Protein AF-H3NWB9-F1 (afdb_monomer)

Foldseek 3Di:
DCVVVVVVVVVVVVVVVCVVVCPDPPPPPVVVVVVVVVVVVVVLVVLVVVLVVLVVVLVVLVVCVVVVPPVHDPVNNVVSVVVSVVSVVVNVVVVVVVVVVVVVVVPDDD

Nearest PDB structures (foldseek):
  5mto-assembly1_A  TM=4.123E-01  e=6.316E+00  Homo sapiens

Sequence (110 aa):
MSDVAINQVLSQMRSMQALAQGQSVGSGVGATEAASSSQFSNLMTQSIADVNASMQESKAVTAAFESGDPSVSLAEVMITAQKASLQFTGMTEVRNKLLNAYQEVMNMPV

Radius of gyration: 29.23 Å; Cα contacts (8 Å, |Δi|>4): 31; chains: 1; bounding box: 84×36×58 Å

Solvent-accessible surface area (backbone atoms only — not comparable to full-atom values): 6184 Å² total; per-residue (Å²): 141,63,71,67,58,54,54,51,52,55,51,51,51,52,54,52,50,42,67,70,66,74,64,74,90,72,70,68,65,63,59,53,52,57,54,50,53,51,52,50,52,51,52,50,53,50,50,53,51,51,42,52,50,37,47,51,48,28,51,50,48,42,51,40,39,75,71,62,41,88,89,50,50,72,67,54,37,52,50,38,43,50,51,28,51,53,47,47,50,53,51,51,51,52,52,51,53,52,55,47,54,52,52,51,64,71,66,52,83,129

Structure (mmCIF, N/CA/C/O backbone):
data_AF-H3NWB9-F1
#
_entry.id   AF-H3NWB9-F1
#
loop_
_atom_site.group_PDB
_atom_site.id
_atom_site.type_symbol
_atom_site.label_atom_id
_atom_site.label_alt_id
_atom_site.label_comp_id
_atom_site.label_asym_id
_atom_site.label_entity_id
_atom_site.label_seq_id
_atom_site.pdbx_PDB_ins_code
_atom_site.Cartn_x
_atom_site.Cartn_y
_atom_site.Cartn_z
_atom_site.occupancy
_atom_site.B_iso_or_equiv
_atom_site.auth_seq_id
_atom_site.auth_comp_id
_atom_site.auth_asym_id
_atom_site.auth_atom_id
_atom_site.pdbx_PDB_model_num
ATOM 1 N N . MET A 1 1 ? -71.974 24.344 14.584 1.00 55.53 1 MET A N 1
ATOM 2 C CA . MET A 1 1 ? -70.557 24.719 14.352 1.00 55.53 1 MET A CA 1
ATOM 3 C C . MET A 1 1 ? -69.674 24.329 15.550 1.00 55.53 1 MET A C 1
ATOM 5 O O . MET A 1 1 ? -68.696 25.010 15.822 1.00 55.53 1 MET A O 1
ATOM 9 N N . SER A 1 2 ? -69.979 23.216 16.236 1.00 58.97 2 SER A N 1
ATOM 10 C CA . SER A 1 2 ? -69.299 22.801 17.480 1.00 58.97 2 SER A CA 1
ATOM 11 C C . SER A 1 2 ? -68.642 21.412 17.368 1.00 58.97 2 SER A C 1
ATOM 13 O O . SER A 1 2 ? -67.740 21.099 18.137 1.00 58.97 2 SER A O 1
ATOM 15 N N . ASP A 1 3 ? -69.007 20.613 16.357 1.00 57.94 3 ASP A N 1
ATOM 16 C CA . ASP A 1 3 ? -68.456 19.269 16.102 1.00 57.94 3 ASP A CA 1
ATOM 17 C C . ASP A 1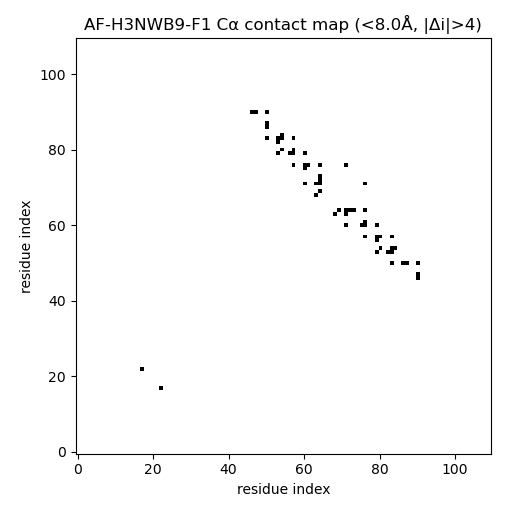 3 ? -67.034 19.278 15.512 1.00 57.94 3 ASP A C 1
ATOM 19 O O . ASP A 1 3 ? -66.254 18.341 15.696 1.00 57.94 3 ASP A O 1
ATOM 23 N N . VAL A 1 4 ? -66.660 20.363 14.827 1.00 62.16 4 VAL A N 1
ATOM 24 C CA . VAL A 1 4 ? -65.321 20.542 14.232 1.00 62.16 4 VAL A CA 1
ATOM 25 C C . VAL A 1 4 ? -64.268 20.796 15.317 1.00 62.16 4 VAL A C 1
ATOM 27 O O . VAL A 1 4 ? -63.167 20.250 15.252 1.00 62.16 4 VAL A O 1
ATOM 30 N N . ALA A 1 5 ? -64.632 21.544 16.363 1.00 64.69 5 ALA A N 1
ATOM 31 C CA . ALA A 1 5 ? -63.746 21.842 17.486 1.00 64.69 5 ALA A CA 1
ATOM 32 C C . ALA A 1 5 ? -63.435 20.589 18.326 1.00 64.69 5 ALA A C 1
ATOM 34 O O . ALA A 1 5 ? -62.301 20.396 18.757 1.00 64.69 5 ALA A O 1
ATOM 35 N N . ILE A 1 6 ? -64.412 19.691 18.498 1.00 66.56 6 ILE A N 1
ATOM 36 C CA . ILE A 1 6 ? -64.245 18.437 19.253 1.00 66.56 6 ILE A CA 1
ATOM 37 C C . ILE A 1 6 ? -63.250 17.499 18.553 1.00 66.56 6 ILE A C 1
ATOM 39 O O . ILE A 1 6 ? -62.383 16.912 19.202 1.00 66.56 6 ILE A O 1
ATOM 43 N N . ASN A 1 7 ? -63.307 17.410 17.221 1.00 72.06 7 ASN A N 1
ATOM 44 C CA . ASN A 1 7 ? -62.364 16.602 16.444 1.00 72.06 7 ASN A CA 1
ATOM 45 C C . ASN A 1 7 ? -60.930 17.163 16.476 1.00 72.06 7 ASN A C 1
ATOM 47 O O . ASN A 1 7 ? -59.969 16.393 16.545 1.00 72.06 7 ASN A O 1
ATOM 51 N N . GLN A 1 8 ? -60.769 18.490 16.489 1.00 74.62 8 GLN A N 1
ATOM 52 C CA . GLN A 1 8 ? -59.460 19.138 16.640 1.00 74.62 8 GLN A CA 1
ATOM 53 C C . GLN A 1 8 ? -58.853 18.912 18.026 1.00 74.62 8 GLN A C 1
ATOM 55 O O . GLN A 1 8 ? -57.678 18.559 18.128 1.00 74.62 8 GLN A O 1
ATOM 60 N N . VAL A 1 9 ? -59.657 19.020 19.084 1.00 76.75 9 VAL A N 1
ATOM 61 C CA . VAL A 1 9 ? -59.195 18.778 20.458 1.00 76.75 9 VAL A CA 1
ATOM 62 C C . VAL A 1 9 ? -58.807 17.307 20.661 1.00 76.75 9 VAL A C 1
ATOM 64 O O . VAL A 1 9 ? -57.766 17.025 21.252 1.00 76.75 9 VAL A O 1
ATOM 67 N N . LEU A 1 10 ? -59.552 16.358 20.084 1.00 78.31 10 LEU A N 1
ATOM 68 C CA . LEU A 1 10 ? -59.191 14.931 20.105 1.00 78.31 10 LEU A CA 1
ATOM 69 C C . LEU A 1 10 ? -57.935 14.614 19.275 1.00 78.31 10 LEU A C 1
ATOM 71 O O . LEU A 1 10 ? -57.165 13.714 19.616 1.00 78.31 10 LEU A O 1
ATOM 75 N N . SER A 1 11 ? -57.690 15.344 18.185 1.00 78.75 11 SER A N 1
ATOM 76 C CA . SER A 1 11 ? -56.425 15.257 17.442 1.00 78.75 11 SER A CA 1
ATOM 77 C C . SER A 1 11 ? -55.249 15.780 18.268 1.00 78.75 11 SER A C 1
ATOM 79 O O . SER A 1 11 ? -54.171 15.187 18.251 1.00 78.75 11 SER A O 1
ATOM 81 N N . GLN A 1 12 ? -55.466 16.857 19.022 1.00 72.81 12 GLN A N 1
ATOM 82 C CA . GLN A 1 12 ? -54.439 17.473 19.854 1.00 72.81 12 GLN A CA 1
ATOM 83 C C . GLN A 1 12 ? -54.142 16.671 21.127 1.00 72.81 12 GLN A C 1
ATOM 85 O O . GLN A 1 12 ? -52.993 16.603 21.554 1.00 72.81 12 GLN A O 1
ATOM 90 N N . MET A 1 13 ? -55.133 15.985 21.700 1.00 72.12 13 MET A N 1
ATOM 91 C CA . MET A 1 13 ? -54.890 15.037 22.792 1.00 72.12 13 MET A CA 1
ATOM 92 C C . MET A 1 13 ? -54.084 13.821 22.328 1.00 72.12 13 MET A C 1
ATOM 94 O O . MET A 1 13 ? -53.185 13.388 23.044 1.00 72.12 13 MET A O 1
ATOM 98 N N . ARG A 1 14 ? -54.331 13.306 21.114 1.00 77.00 14 ARG A N 1
ATOM 99 C CA . ARG A 1 14 ? -53.555 12.182 20.557 1.00 77.00 14 ARG A CA 1
ATOM 100 C C . ARG A 1 14 ? -52.095 12.547 20.289 1.00 77.00 14 ARG A C 1
ATOM 102 O O . ARG A 1 14 ? -51.217 11.741 20.584 1.00 77.00 14 ARG A O 1
ATOM 109 N N . SER A 1 15 ? -51.818 13.753 19.789 1.00 73.88 15 SER A N 1
ATOM 110 C CA . SER A 1 15 ? -50.432 14.209 19.612 1.00 73.88 15 SER A CA 1
ATOM 111 C C . SER A 1 15 ? -49.729 14.403 20.957 1.00 73.88 15 SER A C 1
ATOM 113 O O . SER A 1 15 ? -48.594 13.963 21.122 1.00 73.88 15 SER A O 1
ATOM 115 N N . MET A 1 16 ? -50.417 14.957 21.955 1.00 73.00 16 MET A N 1
ATOM 116 C CA . MET A 1 16 ? -49.867 15.135 23.303 1.00 73.00 16 MET A CA 1
ATOM 117 C C . MET A 1 16 ? -49.601 13.798 24.013 1.00 73.00 16 MET A C 1
ATOM 119 O O . MET A 1 16 ? -48.613 13.663 24.730 1.00 73.00 16 MET A O 1
ATOM 123 N N . GLN A 1 17 ? -50.427 12.782 23.756 1.00 68.44 17 GLN A N 1
ATOM 124 C CA . GLN A 1 17 ? -50.237 11.428 24.277 1.00 68.44 17 GLN A CA 1
ATOM 125 C C . GLN A 1 17 ? -49.069 10.689 23.597 1.00 68.44 17 GLN A C 1
ATOM 127 O O . GLN A 1 17 ? -48.412 9.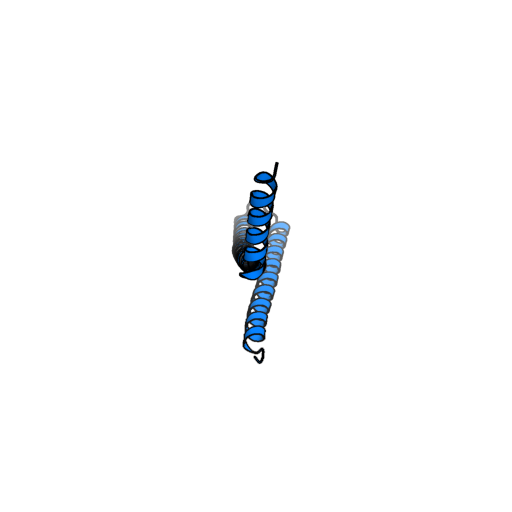880 24.247 1.00 68.44 17 GLN A O 1
ATOM 132 N N . ALA A 1 18 ? -48.767 10.995 22.329 1.00 64.88 18 ALA A N 1
ATOM 133 C CA . ALA A 1 18 ? -47.571 10.499 21.639 1.00 64.88 18 ALA A CA 1
ATOM 134 C C . ALA A 1 18 ? -46.280 11.135 22.192 1.00 64.88 18 ALA A C 1
ATOM 136 O O . ALA A 1 18 ? -45.283 10.444 22.381 1.00 64.88 18 ALA A O 1
ATOM 137 N N . LEU A 1 19 ? -46.323 12.426 22.543 1.00 64.25 19 LEU A N 1
ATOM 138 C CA . LEU A 1 19 ? -45.232 13.107 23.253 1.00 64.25 19 LEU A CA 1
ATOM 139 C C . LEU A 1 19 ? -45.025 12.551 24.677 1.00 64.25 19 LEU A C 1
ATOM 141 O O . LEU A 1 19 ? -43.888 12.445 25.130 1.00 64.25 19 LEU A O 1
ATOM 145 N N . ALA A 1 20 ? -46.101 12.156 25.366 1.00 61.16 20 ALA A N 1
ATOM 146 C CA . ALA A 1 20 ? -46.043 11.606 26.724 1.00 61.16 20 ALA A CA 1
ATOM 147 C C . ALA A 1 20 ? -45.646 10.115 26.795 1.00 61.16 20 ALA A C 1
ATOM 149 O O . ALA A 1 20 ? -45.134 9.680 27.822 1.00 61.16 20 ALA A O 1
ATOM 150 N N . GLN A 1 21 ? -45.845 9.331 25.725 1.00 61.00 21 GLN A N 1
ATOM 151 C CA . GLN A 1 21 ? -45.458 7.909 25.661 1.00 61.00 21 GLN A CA 1
ATOM 152 C C . GLN A 1 21 ? -43.981 7.667 25.299 1.00 61.00 21 GLN A C 1
ATOM 154 O O . GLN A 1 21 ? -43.569 6.519 25.164 1.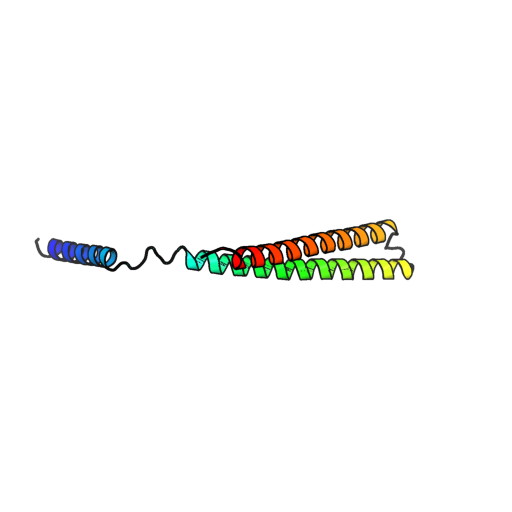00 61.00 21 GLN A O 1
ATOM 159 N N . GLY A 1 22 ? -43.155 8.713 25.169 1.00 55.06 22 GLY A N 1
ATOM 160 C CA . GLY A 1 22 ? -41.698 8.550 25.057 1.00 55.06 22 GLY A CA 1
ATOM 161 C C . GLY A 1 22 ? -41.221 7.821 23.793 1.00 5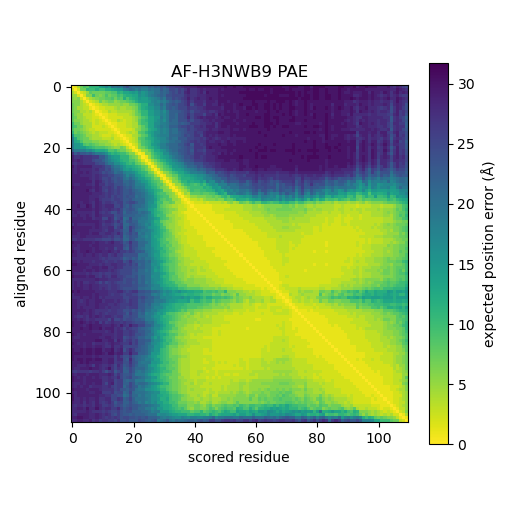5.06 22 GLY A C 1
ATOM 162 O O . GLY A 1 22 ? -40.098 7.323 23.753 1.00 55.06 22 GLY A O 1
ATOM 163 N N . GLN A 1 23 ? -42.045 7.774 22.747 1.00 53.62 23 GLN A N 1
ATOM 164 C CA . GLN A 1 23 ? -41.731 7.160 21.459 1.00 53.62 23 GLN A CA 1
ATOM 165 C C . GLN A 1 23 ? -41.830 8.265 20.397 1.00 53.62 23 GLN A C 1
ATOM 167 O O . GLN A 1 23 ? -42.910 8.766 20.128 1.00 53.62 23 GLN A O 1
ATOM 172 N N . SER A 1 24 ? -40.773 8.777 19.776 1.00 49.28 24 SER A N 1
ATOM 173 C CA . SER A 1 24 ? -39.396 8.315 19.653 1.00 49.28 24 SER A CA 1
ATOM 174 C C . SER A 1 24 ? -38.532 9.512 19.231 1.00 49.28 24 SER A C 1
ATOM 176 O O . SER A 1 24 ? -38.498 9.872 18.057 1.00 49.28 24 SER A O 1
ATOM 178 N N . VAL A 1 25 ? -37.804 10.118 20.169 1.00 46.03 25 VAL A N 1
ATOM 179 C CA . VAL A 1 25 ? -36.614 10.941 19.846 1.00 46.03 25 VAL A CA 1
ATOM 180 C C . VAL A 1 25 ? -35.329 10.121 20.082 1.00 46.03 25 VAL A C 1
ATOM 182 O O . VAL A 1 25 ? -34.218 10.622 20.001 1.00 46.03 25 VAL A O 1
ATOM 185 N N . GLY A 1 26 ? -35.470 8.811 20.326 1.00 49.94 26 GLY A N 1
ATOM 186 C CA . GLY A 1 26 ? -34.367 7.874 20.569 1.00 49.94 26 GLY A CA 1
ATOM 187 C C . GLY A 1 26 ? -33.909 7.055 19.356 1.00 49.94 26 GLY A C 1
ATOM 188 O O . GLY A 1 26 ? -32.983 6.265 19.488 1.00 49.94 26 GLY A O 1
ATOM 189 N N . SER A 1 27 ? -34.514 7.211 18.174 1.00 47.56 27 SER A N 1
ATOM 190 C CA . SER A 1 27 ? -34.170 6.383 16.999 1.00 47.56 27 SER A CA 1
ATOM 191 C C . SER A 1 27 ? -33.123 7.000 16.061 1.00 47.56 27 SER A C 1
ATOM 193 O O . SER A 1 27 ? -32.779 6.385 15.058 1.00 47.56 27 SER A O 1
ATOM 195 N N . GLY A 1 28 ? -32.585 8.183 16.372 1.00 47.41 28 GLY A N 1
ATOM 196 C CA . GLY A 1 28 ? -31.576 8.847 15.532 1.00 47.41 28 GLY A CA 1
ATOM 197 C C . GLY A 1 28 ? -30.117 8.557 15.901 1.00 47.41 28 GLY A C 1
ATOM 198 O O . GLY A 1 28 ? -29.229 8.806 15.090 1.00 47.41 28 GLY A O 1
ATOM 199 N N . VAL A 1 29 ? -29.847 8.038 17.103 1.00 49.47 29 VAL A N 1
ATOM 200 C CA . VAL A 1 29 ? -28.466 7.945 17.616 1.00 49.47 29 VAL A CA 1
ATOM 201 C C . VAL A 1 29 ? -27.844 6.571 17.331 1.00 49.47 29 VAL A C 1
ATOM 203 O O . VAL A 1 29 ? -26.738 6.507 16.814 1.00 49.47 29 VAL A O 1
ATOM 206 N N . GLY A 1 30 ? -28.586 5.470 17.512 1.00 50.25 30 GLY A N 1
ATOM 207 C CA . GLY A 1 30 ? -28.057 4.115 17.270 1.00 50.25 30 GLY A CA 1
ATOM 208 C C . GLY A 1 30 ? -28.067 3.647 15.805 1.00 50.25 30 GLY A C 1
ATOM 209 O O . GLY A 1 30 ? -27.216 2.858 15.398 1.00 50.25 30 GLY A O 1
ATOM 210 N N . ALA A 1 31 ? -28.999 4.136 14.977 1.00 52.47 31 ALA A N 1
ATOM 211 C CA . ALA A 1 31 ? -29.076 3.748 13.562 1.00 52.47 31 ALA A CA 1
ATOM 212 C C . ALA A 1 31 ? -27.955 4.380 12.713 1.00 52.47 31 ALA A C 1
ATOM 214 O O . ALA A 1 31 ? -27.479 3.774 11.753 1.00 52.47 31 ALA A O 1
ATOM 215 N N . THR A 1 32 ? -27.501 5.576 13.094 1.00 53.81 32 THR A N 1
ATOM 216 C CA . THR A 1 32 ? -26.442 6.310 12.389 1.00 53.81 32 THR A CA 1
ATOM 217 C C . THR A 1 32 ? -25.054 5.735 12.706 1.00 53.81 32 THR A C 1
ATOM 219 O O . THR A 1 32 ? -24.224 5.600 11.807 1.00 53.81 32 THR A O 1
ATOM 222 N N . GLU A 1 33 ? -24.809 5.300 13.948 1.00 55.59 33 GLU A N 1
ATOM 223 C CA . GLU A 1 33 ? -23.554 4.638 14.351 1.00 55.59 33 GLU A CA 1
ATOM 224 C C . GLU A 1 33 ? -23.371 3.257 13.703 1.00 55.59 33 GLU A C 1
ATOM 226 O O . GLU A 1 33 ? -22.285 2.949 13.210 1.00 55.59 33 GLU A O 1
ATOM 231 N N . ALA A 1 34 ? -24.431 2.443 13.628 1.00 57.72 34 ALA A N 1
ATOM 232 C CA . ALA A 1 34 ? -24.372 1.127 12.986 1.00 57.72 34 ALA A CA 1
ATOM 233 C C . ALA A 1 34 ? -24.138 1.213 11.462 1.00 57.72 34 ALA A C 1
ATOM 235 O O . ALA A 1 34 ? -23.430 0.385 10.887 1.00 57.72 34 ALA A O 1
ATOM 236 N N . ALA A 1 35 ? -24.686 2.237 10.799 1.00 60.34 35 ALA A N 1
ATOM 237 C CA . ALA A 1 35 ? -24.395 2.501 9.390 1.00 60.34 35 ALA A CA 1
ATOM 238 C C . ALA A 1 35 ? -22.937 2.958 9.182 1.00 60.34 35 ALA A C 1
ATOM 240 O O . ALA A 1 35 ? -22.277 2.522 8.238 1.00 60.34 35 ALA A O 1
ATOM 241 N N . SER A 1 36 ? -22.413 3.781 10.094 1.00 63.75 36 SER A N 1
ATOM 242 C CA . SER A 1 36 ? -21.045 4.317 10.029 1.00 63.75 36 SER A CA 1
ATOM 243 C C . SER A 1 36 ? -19.976 3.240 10.262 1.00 63.75 36 SER A C 1
ATOM 245 O O . SER A 1 36 ? -18.946 3.224 9.585 1.00 63.75 36 SER A O 1
ATOM 247 N N . SER A 1 37 ? -20.222 2.293 11.173 1.00 69.38 37 SER A N 1
ATOM 248 C CA . SER A 1 37 ? -19.296 1.182 11.435 1.00 69.38 37 SER A CA 1
ATOM 249 C C . SER A 1 37 ? -19.205 0.207 10.254 1.00 69.38 37 SER A C 1
ATOM 251 O O . SER A 1 37 ? -18.108 -0.234 9.899 1.00 69.38 37 SER A O 1
ATOM 253 N N . SER A 1 38 ? -20.328 -0.063 9.576 1.00 76.38 38 SER A N 1
ATOM 254 C CA . SER A 1 38 ? -20.343 -0.850 8.336 1.00 76.38 38 SER A CA 1
ATOM 255 C C . SER A 1 38 ? -19.565 -0.159 7.212 1.00 76.38 38 SER A C 1
ATOM 257 O O . SER A 1 38 ? -18.780 -0.807 6.519 1.00 76.38 38 SER A O 1
ATOM 259 N N . GLN A 1 39 ? -19.705 1.163 7.068 1.00 86.00 39 GLN A N 1
ATOM 260 C CA . GLN A 1 39 ? -18.950 1.939 6.080 1.00 86.00 39 GLN A CA 1
ATOM 261 C C . GLN A 1 39 ? -17.440 1.870 6.323 1.00 86.00 39 GLN A C 1
ATOM 263 O O . GLN A 1 39 ? -16.688 1.638 5.377 1.00 86.00 39 GLN A O 1
ATOM 268 N N . PHE A 1 40 ? -16.992 1.995 7.575 1.00 85.50 40 PHE A N 1
ATOM 269 C CA . PHE A 1 40 ? -15.574 1.847 7.903 1.00 85.50 40 PHE A CA 1
ATOM 270 C C . PHE A 1 40 ? -15.053 0.437 7.598 1.00 85.50 40 PHE A C 1
ATOM 272 O O . PHE A 1 40 ? -14.006 0.301 6.967 1.00 85.50 40 PHE A O 1
ATOM 279 N N . SER A 1 41 ? -15.790 -0.612 7.987 1.00 87.81 41 SER A N 1
ATOM 280 C CA . SER A 1 41 ? -15.409 -1.997 7.679 1.00 87.81 41 SER A CA 1
ATOM 281 C C . SER A 1 41 ? -15.268 -2.217 6.173 1.00 87.81 41 SER A C 1
ATOM 283 O O . SER A 1 41 ? -14.290 -2.815 5.732 1.00 87.81 41 SER A O 1
ATOM 285 N N . ASN A 1 42 ? -16.207 -1.699 5.377 1.00 91.44 42 ASN A N 1
ATOM 286 C CA . ASN A 1 42 ? -16.160 -1.812 3.920 1.00 91.44 42 ASN A CA 1
ATOM 287 C C . ASN A 1 42 ? -14.946 -1.076 3.335 1.00 91.44 42 ASN A C 1
ATOM 289 O O . ASN A 1 42 ? -14.238 -1.636 2.499 1.00 91.44 42 ASN A O 1
ATOM 293 N N . LEU A 1 43 ? -14.662 0.147 3.802 1.00 90.19 43 LEU A N 1
ATOM 294 C CA . LEU A 1 43 ? -13.477 0.905 3.382 1.00 90.19 43 LEU A CA 1
ATOM 295 C C . LEU A 1 43 ? -12.174 0.200 3.766 1.00 90.19 43 LEU A C 1
ATOM 297 O O . LEU A 1 43 ? -11.237 0.172 2.971 1.00 90.19 43 LEU A O 1
ATOM 301 N N . MET A 1 44 ? -12.108 -0.397 4.957 1.00 90.19 44 MET A N 1
ATOM 302 C CA . MET A 1 44 ? -10.957 -1.177 5.411 1.00 90.19 44 MET A CA 1
ATOM 303 C C . MET A 1 44 ? -10.746 -2.416 4.530 1.00 90.19 44 MET A C 1
ATOM 305 O O . MET A 1 44 ? -9.626 -2.668 4.089 1.00 90.19 44 MET A O 1
ATOM 309 N N . THR A 1 45 ? -11.809 -3.167 4.221 1.00 93.00 45 THR A N 1
ATOM 310 C CA . THR A 1 45 ? -11.742 -4.321 3.309 1.00 93.00 45 THR A CA 1
ATOM 311 C C . THR A 1 45 ? -11.284 -3.905 1.914 1.00 93.00 45 THR A C 1
ATOM 313 O O . THR A 1 45 ? -10.398 -4.551 1.355 1.00 93.00 45 THR A O 1
ATOM 316 N N . GLN A 1 46 ? -11.831 -2.809 1.381 1.00 94.25 46 GLN A N 1
ATOM 317 C CA . GLN A 1 46 ? -11.407 -2.265 0.092 1.00 94.25 46 GLN A CA 1
ATOM 318 C C . GLN A 1 46 ? -9.932 -1.856 0.125 1.00 94.25 46 GLN A C 1
ATOM 320 O O . GLN A 1 46 ? -9.173 -2.237 -0.756 1.00 94.25 46 GLN A O 1
ATOM 325 N N . SER A 1 47 ? -9.495 -1.177 1.186 1.00 92.31 47 SER A N 1
ATOM 326 C CA . SER A 1 47 ? -8.103 -0.741 1.330 1.00 92.31 47 SER A CA 1
ATOM 327 C C . SER A 1 47 ? -7.139 -1.930 1.364 1.00 92.31 47 SER A C 1
ATOM 329 O O . SER A 1 47 ? -6.094 -1.896 0.721 1.00 92.31 47 SER A O 1
ATOM 331 N N . ILE A 1 48 ? -7.492 -3.019 2.061 1.00 95.19 48 ILE A N 1
ATOM 332 C CA . ILE A 1 48 ? -6.704 -4.265 2.065 1.00 95.19 48 ILE A CA 1
ATOM 333 C C . ILE A 1 48 ? -6.615 -4.858 0.656 1.00 95.19 48 ILE A C 1
ATOM 335 O O . ILE A 1 48 ? -5.536 -5.293 0.244 1.00 95.19 48 ILE A O 1
ATOM 339 N N . ALA A 1 49 ? -7.733 -4.881 -0.074 1.00 96.31 49 ALA A N 1
ATOM 340 C CA . ALA A 1 49 ? -7.764 -5.358 -1.452 1.00 96.31 49 ALA A CA 1
ATOM 341 C C . ALA A 1 49 ? -6.878 -4.492 -2.363 1.00 96.31 49 ALA A C 1
ATOM 343 O O . ALA A 1 49 ? -6.110 -5.040 -3.151 1.00 96.31 49 ALA A O 1
ATOM 344 N N . ASP A 1 50 ? -6.901 -3.171 -2.191 1.00 95.25 50 ASP A N 1
ATOM 345 C CA . ASP A 1 50 ? -6.092 -2.230 -2.969 1.00 95.25 50 ASP A CA 1
ATOM 346 C C . ASP A 1 50 ? -4.592 -2.406 -2.696 1.00 95.25 50 ASP A C 1
ATOM 348 O O . ASP A 1 50 ? -3.795 -2.473 -3.634 1.00 95.25 50 ASP A O 1
ATOM 352 N N . VAL A 1 51 ? -4.186 -2.560 -1.426 1.00 95.62 51 VAL A N 1
ATOM 353 C CA . VAL A 1 51 ? -2.786 -2.871 -1.081 1.00 95.62 51 VAL A CA 1
ATOM 354 C C . VAL A 1 51 ? -2.369 -4.208 -1.692 1.00 95.62 51 VAL A C 1
ATOM 356 O O . VAL A 1 51 ? -1.269 -4.327 -2.235 1.00 95.62 51 VAL A O 1
ATOM 359 N N . ASN A 1 52 ? -3.240 -5.218 -1.644 1.00 96.19 52 ASN A N 1
ATOM 360 C CA . ASN A 1 52 ? -2.964 -6.510 -2.262 1.00 96.19 52 ASN A CA 1
ATOM 361 C C . ASN A 1 52 ? -2.791 -6.394 -3.784 1.00 96.19 52 ASN A C 1
ATOM 363 O O . ASN A 1 52 ? -1.834 -6.949 -4.326 1.00 96.19 52 ASN A O 1
ATOM 367 N N . ALA A 1 53 ? -3.657 -5.629 -4.448 1.00 97.06 53 ALA A N 1
ATOM 368 C CA . ALA A 1 53 ? -3.564 -5.356 -5.875 1.00 97.06 53 ALA A CA 1
ATOM 369 C C . ALA A 1 53 ? -2.253 -4.639 -6.226 1.00 97.06 53 ALA A C 1
ATOM 371 O O . ALA A 1 53 ? -1.543 -5.090 -7.119 1.00 97.06 53 ALA A O 1
ATOM 372 N N . SER A 1 54 ? -1.864 -3.602 -5.475 1.00 96.25 54 SER A N 1
ATOM 373 C CA . SER A 1 54 ? -0.592 -2.899 -5.699 1.00 96.25 54 SER A CA 1
ATOM 374 C C . SER A 1 54 ? 0.636 -3.794 -5.465 1.00 96.25 54 SER A C 1
ATOM 376 O O . SER A 1 54 ? 1.618 -3.703 -6.201 1.00 96.25 54 SER A O 1
ATOM 378 N N . MET A 1 55 ? 0.588 -4.718 -4.497 1.00 96.00 55 MET A N 1
ATOM 379 C CA . MET A 1 55 ? 1.647 -5.725 -4.326 1.00 96.00 55 MET A CA 1
ATOM 380 C C . MET A 1 55 ? 1.718 -6.711 -5.500 1.00 96.00 55 MET A C 1
ATOM 382 O O . MET A 1 55 ? 2.814 -7.107 -5.896 1.00 96.00 55 MET A O 1
ATOM 386 N N . GLN A 1 56 ? 0.575 -7.144 -6.038 1.00 97.44 56 GLN A N 1
ATOM 387 C CA . GLN A 1 56 ? 0.539 -8.023 -7.212 1.00 97.44 56 GLN A CA 1
ATOM 388 C C . GLN A 1 56 ? 1.038 -7.306 -8.469 1.00 97.44 56 GLN A C 1
ATOM 390 O O . GLN A 1 56 ? 1.838 -7.872 -9.210 1.00 97.44 56 GLN A O 1
ATOM 395 N N . GLU A 1 57 ? 0.628 -6.056 -8.671 1.00 96.19 57 GLU A N 1
ATOM 396 C CA . GLU A 1 57 ? 1.086 -5.201 -9.766 1.00 96.19 57 GLU A CA 1
ATOM 397 C C . GLU A 1 57 ? 2.606 -5.024 -9.726 1.00 96.19 57 GLU A C 1
ATOM 399 O O . GLU A 1 57 ? 3.278 -5.292 -10.718 1.00 96.19 57 GLU A O 1
ATOM 404 N N . SER A 1 58 ? 3.173 -4.686 -8.563 1.00 96.00 58 SER A N 1
ATOM 405 C CA . SER A 1 58 ? 4.628 -4.566 -8.409 1.00 96.00 58 SER A CA 1
ATOM 406 C C . SER A 1 58 ? 5.361 -5.859 -8.794 1.00 96.00 58 SER A C 1
ATOM 408 O O . SER A 1 58 ? 6.377 -5.803 -9.491 1.00 96.00 58 SER A O 1
ATOM 410 N N . LYS A 1 59 ? 4.832 -7.032 -8.417 1.00 96.25 59 LYS A N 1
ATOM 411 C CA . LYS A 1 59 ? 5.401 -8.330 -8.823 1.00 96.25 59 LYS A CA 1
ATOM 412 C C . LYS A 1 59 ? 5.302 -8.559 -10.329 1.00 96.25 59 LYS A C 1
ATOM 414 O O . LYS A 1 59 ? 6.263 -9.033 -10.924 1.00 96.25 59 LYS A O 1
ATOM 419 N N . ALA A 1 60 ? 4.166 -8.224 -10.936 1.00 96.50 60 ALA A N 1
ATOM 420 C CA . ALA A 1 60 ? 3.951 -8.381 -12.370 1.00 96.50 60 ALA A CA 1
ATOM 421 C C . ALA A 1 60 ? 4.893 -7.484 -13.186 1.00 96.50 60 ALA A C 1
ATOM 423 O O . ALA A 1 60 ? 5.538 -7.962 -14.114 1.00 96.50 60 ALA A O 1
ATOM 424 N N . VAL A 1 61 ? 5.032 -6.215 -12.794 1.00 95.94 61 VAL A N 1
ATOM 4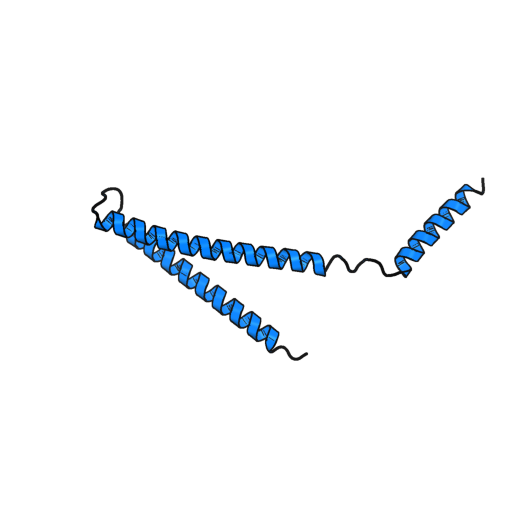25 C CA . VAL A 1 61 ? 5.938 -5.249 -13.435 1.00 95.94 61 VAL A CA 1
ATOM 426 C C . VAL A 1 61 ? 7.398 -5.682 -13.273 1.00 95.94 61 VAL A C 1
ATOM 428 O O . VAL A 1 61 ? 8.164 -5.634 -14.233 1.00 95.94 61 VAL A O 1
ATOM 431 N N . THR A 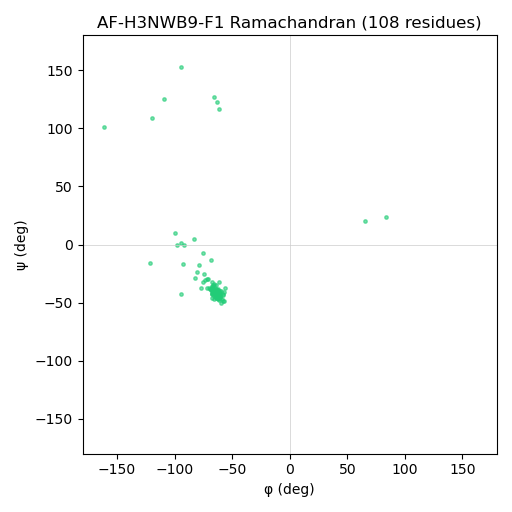1 62 ? 7.776 -6.185 -12.094 1.00 95.19 62 THR A N 1
ATOM 432 C CA . THR A 1 62 ? 9.120 -6.745 -11.864 1.00 95.19 62 THR A CA 1
ATOM 433 C C . THR A 1 62 ? 9.386 -7.941 -12.779 1.00 95.19 62 THR A C 1
ATOM 435 O O . THR A 1 62 ? 10.406 -7.971 -13.459 1.00 95.19 62 THR A O 1
ATOM 438 N N . ALA A 1 63 ? 8.449 -8.889 -12.865 1.00 96.12 63 ALA A N 1
ATOM 439 C CA . ALA A 1 63 ? 8.587 -10.060 -13.728 1.00 96.12 63 ALA A CA 1
ATOM 440 C C . ALA A 1 63 ? 8.652 -9.688 -15.221 1.00 96.12 63 ALA A C 1
ATOM 442 O O . ALA A 1 63 ? 9.442 -10.264 -15.966 1.00 96.12 63 ALA A O 1
ATOM 443 N N . ALA A 1 64 ? 7.858 -8.706 -15.662 1.00 95.06 64 ALA A N 1
ATOM 444 C CA . ALA A 1 64 ? 7.896 -8.202 -17.034 1.00 95.06 64 ALA A CA 1
ATOM 445 C C . ALA A 1 64 ? 9.270 -7.601 -17.369 1.00 95.06 64 ALA A C 1
ATOM 447 O O . ALA A 1 64 ? 9.861 -7.939 -18.398 1.00 95.06 64 ALA A O 1
ATOM 448 N N . PHE A 1 65 ? 9.831 -6.803 -16.459 1.00 95.19 65 PHE A N 1
ATOM 449 C CA . PHE A 1 65 ? 11.180 -6.265 -16.608 1.00 95.19 65 PHE A CA 1
ATOM 450 C C . PHE A 1 65 ? 12.252 -7.365 -16.645 1.00 95.19 65 PHE A C 1
ATOM 452 O O . PHE A 1 65 ? 13.106 -7.361 -17.529 1.00 95.19 65 PHE A O 1
ATOM 459 N N . GLU A 1 66 ? 12.188 -8.343 -15.736 1.00 93.31 66 GLU A N 1
ATOM 460 C CA . GLU A 1 66 ? 13.108 -9.491 -15.710 1.00 93.31 66 GLU A CA 1
ATOM 461 C C . GLU A 1 66 ? 13.026 -10.340 -16.988 1.00 93.31 66 GLU A C 1
ATOM 463 O O . GLU A 1 66 ? 14.034 -10.888 -17.434 1.00 93.31 66 GLU A O 1
ATOM 468 N N . SER A 1 67 ? 11.844 -10.418 -17.608 1.00 95.75 67 SER A N 1
ATOM 469 C CA . SER A 1 67 ? 11.639 -11.103 -18.889 1.00 95.75 67 SER A CA 1
ATOM 470 C C . SER A 1 67 ? 12.162 -10.327 -20.106 1.00 95.75 67 SER A C 1
ATOM 472 O O . SER A 1 67 ? 12.200 -10.876 -21.208 1.00 95.75 67 SER A O 1
ATOM 474 N N . GLY A 1 68 ? 12.598 -9.077 -19.915 1.00 92.00 68 GLY A N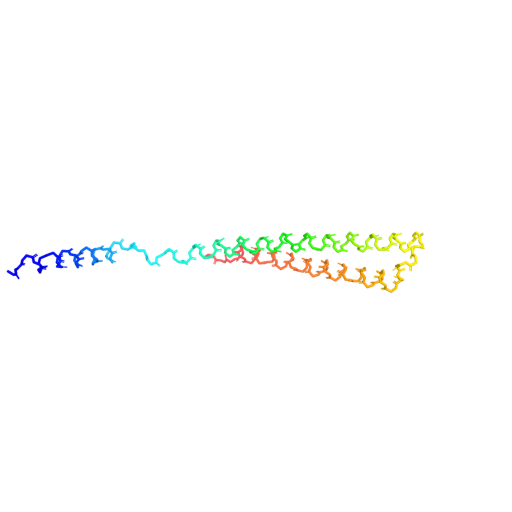 1
ATOM 475 C CA . GLY A 1 68 ? 13.130 -8.217 -20.969 1.00 92.00 68 GLY A CA 1
ATOM 476 C C . GLY A 1 68 ? 12.067 -7.467 -21.773 1.00 92.00 68 GLY A C 1
ATOM 477 O O . GLY A 1 68 ? 12.344 -7.094 -22.913 1.00 92.00 68 GLY A O 1
ATOM 478 N N . ASP A 1 69 ? 10.868 -7.253 -21.216 1.00 93.50 69 ASP A N 1
ATOM 479 C CA . ASP A 1 69 ? 9.822 -6.459 -21.868 1.00 93.50 69 ASP A CA 1
ATOM 480 C C . ASP A 1 69 ? 10.309 -5.010 -22.087 1.00 93.50 69 ASP A C 1
ATOM 482 O O . ASP A 1 69 ? 10.566 -4.295 -21.113 1.00 93.50 69 ASP A O 1
ATOM 486 N N . PRO A 1 70 ? 10.429 -4.536 -23.343 1.00 89.56 70 PRO A N 1
ATOM 487 C CA . PRO A 1 70 ? 10.894 -3.181 -23.642 1.00 89.56 70 PRO A CA 1
ATOM 488 C C . PRO A 1 70 ? 9.907 -2.089 -23.205 1.00 89.56 70 PRO A C 1
ATOM 490 O O . PRO A 1 70 ? 10.265 -0.910 -23.197 1.00 89.56 70 PRO A O 1
ATOM 493 N N . SER A 1 71 ? 8.671 -2.461 -22.869 1.00 90.31 71 SER A N 1
ATOM 494 C CA . SER A 1 71 ? 7.614 -1.549 -22.427 1.00 90.31 71 SER A CA 1
ATOM 495 C C . SER A 1 71 ? 7.766 -1.146 -20.960 1.00 90.31 71 SER A C 1
ATOM 497 O O . SER A 1 71 ? 7.173 -0.153 -20.549 1.00 90.31 71 SER A O 1
ATOM 499 N N . VAL A 1 72 ? 8.548 -1.897 -20.175 1.00 92.81 72 VAL A N 1
ATOM 500 C CA . VAL A 1 72 ? 8.723 -1.674 -18.737 1.00 92.81 72 VAL A CA 1
ATOM 501 C C . VAL A 1 72 ? 10.121 -1.140 -18.464 1.00 92.81 72 VAL A C 1
ATOM 503 O O . VAL A 1 72 ? 11.131 -1.747 -18.818 1.00 92.81 72 VAL A O 1
ATOM 506 N N . SER A 1 73 ? 10.196 0.003 -17.786 1.00 94.75 73 SER A N 1
ATOM 507 C CA . SER A 1 73 ? 11.477 0.589 -17.387 1.00 94.75 73 SER A CA 1
ATOM 508 C C . SER A 1 73 ? 11.876 0.188 -15.966 1.00 94.75 73 SER A C 1
ATOM 510 O O . SER A 1 73 ? 11.033 -0.004 -15.092 1.00 94.75 73 SER A O 1
ATOM 512 N N . LEU A 1 74 ? 13.184 0.160 -15.687 1.00 92.44 74 LEU A N 1
ATOM 513 C CA . LEU A 1 74 ? 13.688 -0.041 -14.324 1.00 92.44 74 LEU A CA 1
ATOM 514 C C . LEU A 1 74 ? 13.129 1.009 -13.345 1.00 92.44 74 LEU A C 1
ATOM 516 O O . LEU A 1 74 ? 12.828 0.693 -12.197 1.00 92.44 74 LEU A O 1
ATOM 520 N N . ALA A 1 75 ? 12.972 2.258 -13.797 1.00 95.19 75 ALA A N 1
ATOM 521 C CA . ALA A 1 75 ? 12.395 3.324 -12.984 1.00 95.19 75 ALA A CA 1
ATOM 522 C C . ALA A 1 75 ? 10.951 2.999 -12.569 1.00 95.19 75 ALA A C 1
ATOM 524 O O . ALA A 1 75 ? 10.579 3.196 -11.416 1.00 95.19 75 ALA A O 1
ATOM 525 N N . GLU A 1 76 ? 10.159 2.445 -13.483 1.00 93.50 76 GLU A N 1
ATOM 526 C CA . GLU A 1 76 ? 8.778 2.044 -13.227 1.00 93.50 76 GLU A CA 1
ATOM 527 C C . GLU A 1 76 ? 8.682 0.871 -12.246 1.00 93.50 76 GLU A C 1
ATOM 529 O O . GLU A 1 76 ? 7.871 0.912 -11.318 1.00 93.50 76 GLU A O 1
ATOM 534 N N . VAL A 1 77 ? 9.576 -0.116 -12.354 1.00 95.00 77 VAL A N 1
ATOM 535 C CA . VAL A 1 77 ? 9.704 -1.202 -11.363 1.00 95.00 77 VAL A CA 1
ATOM 536 C C . VAL A 1 77 ? 10.005 -0.636 -9.972 1.00 95.00 77 VAL A C 1
ATOM 538 O O . VAL A 1 77 ? 9.359 -1.003 -8.991 1.00 95.00 77 VAL A O 1
ATOM 541 N N . MET A 1 78 ? 10.954 0.300 -9.867 1.00 95.31 78 MET A N 1
ATOM 542 C CA . MET A 1 78 ? 11.303 0.897 -8.573 1.00 95.31 78 MET A CA 1
ATOM 543 C C . MET A 1 78 ? 10.154 1.721 -7.983 1.00 95.31 78 MET A C 1
ATOM 545 O O . MET A 1 78 ? 9.886 1.624 -6.783 1.00 95.31 78 MET A O 1
ATOM 549 N N . ILE A 1 79 ? 9.461 2.511 -8.808 1.00 96.19 79 ILE A N 1
ATOM 550 C CA . ILE A 1 79 ? 8.331 3.338 -8.368 1.00 96.19 79 ILE A CA 1
ATOM 551 C C . ILE A 1 79 ? 7.170 2.454 -7.907 1.00 96.19 79 ILE A C 1
ATOM 553 O O . ILE A 1 79 ? 6.612 2.686 -6.833 1.00 96.19 79 ILE A O 1
ATOM 557 N N . THR A 1 80 ? 6.817 1.426 -8.681 1.00 95.56 80 THR A N 1
ATOM 558 C CA . THR A 1 80 ? 5.732 0.496 -8.325 1.00 95.56 80 THR A CA 1
ATOM 559 C C . THR A 1 80 ? 6.053 -0.275 -7.045 1.00 95.56 80 THR A C 1
ATOM 561 O O . THR A 1 80 ? 5.197 -0.372 -6.163 1.00 95.56 80 THR A O 1
ATOM 564 N N . ALA A 1 81 ? 7.299 -0.725 -6.871 1.00 95.31 81 ALA A N 1
ATOM 565 C CA . ALA A 1 81 ? 7.753 -1.368 -5.639 1.00 95.31 81 ALA A CA 1
ATOM 566 C C . ALA A 1 81 ? 7.701 -0.430 -4.420 1.00 95.31 81 ALA A C 1
ATOM 568 O O . ALA A 1 81 ? 7.199 -0.813 -3.359 1.00 95.31 81 ALA A O 1
ATOM 569 N N . GLN A 1 82 ? 8.170 0.816 -4.555 1.00 96.06 82 GLN A N 1
ATOM 570 C CA . GLN A 1 82 ? 8.101 1.803 -3.472 1.00 96.06 82 GLN A CA 1
ATOM 571 C C . GLN A 1 82 ? 6.659 2.157 -3.109 1.00 96.06 82 GLN A C 1
ATOM 573 O O . GLN A 1 82 ? 6.333 2.243 -1.924 1.00 96.06 82 GLN A O 1
ATOM 578 N N . LYS A 1 83 ? 5.785 2.305 -4.109 1.00 95.81 83 LYS A N 1
ATOM 579 C CA . LYS A 1 83 ? 4.358 2.566 -3.904 1.00 95.81 83 LYS A CA 1
ATOM 580 C C . LYS A 1 83 ? 3.702 1.440 -3.102 1.00 95.81 83 LYS A C 1
ATOM 582 O O . LYS A 1 83 ? 3.089 1.720 -2.072 1.00 95.81 83 LYS A O 1
ATOM 587 N N . ALA A 1 84 ? 3.906 0.186 -3.512 1.00 95.56 84 ALA A N 1
ATOM 588 C CA . ALA A 1 84 ? 3.369 -0.979 -2.810 1.00 95.56 84 ALA A CA 1
ATOM 589 C C . ALA A 1 84 ? 3.888 -1.077 -1.361 1.00 95.56 84 ALA A C 1
ATOM 591 O O . ALA A 1 84 ? 3.113 -1.326 -0.436 1.00 95.56 84 ALA A O 1
ATOM 592 N N . SER A 1 85 ? 5.184 -0.822 -1.144 1.00 95.38 85 SER A N 1
ATOM 593 C CA . SER A 1 85 ? 5.803 -0.835 0.190 1.00 95.38 85 SER A CA 1
ATOM 594 C C . SER A 1 85 ? 5.246 0.255 1.117 1.00 95.38 85 SER A C 1
ATOM 596 O O . SER A 1 85 ? 4.903 -0.009 2.275 1.00 95.38 85 SER A O 1
ATOM 598 N N . LEU A 1 86 ? 5.089 1.480 0.603 1.00 96.19 86 LEU A N 1
ATOM 599 C CA . LEU A 1 86 ? 4.515 2.592 1.359 1.00 96.19 86 LEU A CA 1
ATOM 600 C C . LEU A 1 86 ? 3.054 2.315 1.740 1.00 96.19 86 LEU A C 1
ATOM 602 O O . LEU A 1 86 ? 2.674 2.510 2.895 1.00 96.19 86 LEU A O 1
ATOM 606 N N . GLN A 1 87 ? 2.252 1.817 0.796 1.00 94.88 87 GLN A N 1
ATOM 607 C CA . GLN A 1 87 ? 0.859 1.438 1.045 1.00 94.88 87 GLN A CA 1
ATOM 608 C C . GLN A 1 87 ? 0.747 0.336 2.108 1.00 94.88 87 GLN A C 1
ATOM 610 O O . GLN A 1 87 ? -0.064 0.446 3.028 1.00 94.88 87 GLN A O 1
ATOM 615 N N . PHE A 1 88 ? 1.592 -0.695 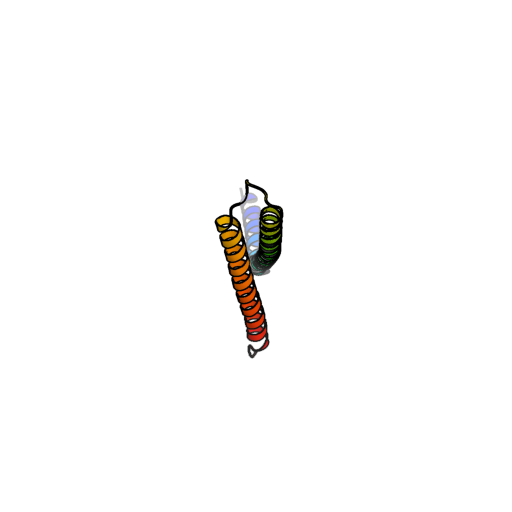2.033 1.00 95.38 88 PHE A N 1
ATOM 616 C CA . PHE A 1 88 ? 1.629 -1.767 3.029 1.00 95.38 88 PHE A CA 1
ATOM 617 C C . PHE A 1 88 ? 2.006 -1.261 4.428 1.00 95.38 88 PHE A C 1
ATOM 619 O O . PHE A 1 88 ? 1.372 -1.627 5.423 1.00 95.38 88 PHE A O 1
ATOM 626 N N . THR A 1 89 ? 3.013 -0.389 4.509 1.00 95.69 89 THR A N 1
ATOM 627 C CA . THR A 1 89 ? 3.439 0.213 5.780 1.00 95.69 89 THR A CA 1
ATOM 628 C C . THR A 1 89 ? 2.309 1.047 6.381 1.00 95.69 89 THR A C 1
ATOM 630 O O . THR A 1 89 ? 1.964 0.868 7.548 1.00 95.69 89 THR A O 1
ATOM 633 N N . GLY A 1 90 ? 1.653 1.882 5.568 1.00 94.88 90 GLY A N 1
ATOM 634 C CA . GLY A 1 90 ? 0.488 2.656 5.998 1.00 94.88 90 GLY A CA 1
ATOM 635 C C . GLY A 1 90 ? -0.653 1.772 6.511 1.00 94.88 90 GLY A C 1
ATOM 636 O O . GLY A 1 90 ? -1.227 2.047 7.563 1.00 94.88 90 GLY A O 1
ATOM 637 N N . MET A 1 91 ? -0.939 0.662 5.828 1.00 93.31 91 MET A N 1
ATOM 638 C CA . MET A 1 91 ? -1.963 -0.296 6.253 1.00 93.31 91 MET A CA 1
ATOM 639 C C . MET A 1 91 ? -1.624 -0.967 7.592 1.00 93.31 91 MET A C 1
ATOM 641 O O . MET A 1 91 ? -2.502 -1.184 8.431 1.00 93.31 91 MET A O 1
ATOM 645 N N . THR A 1 92 ? -0.348 -1.281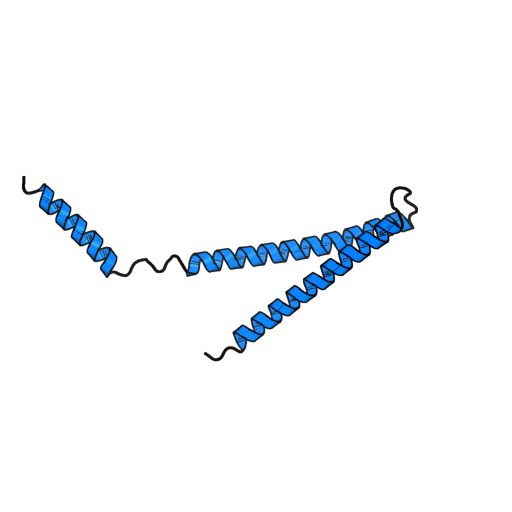 7.810 1.00 94.38 92 THR A N 1
ATOM 646 C CA . THR A 1 92 ? 0.133 -1.864 9.068 1.00 94.38 92 THR A CA 1
ATOM 647 C C . THR A 1 92 ? -0.058 -0.893 10.230 1.00 94.38 92 THR A C 1
ATOM 649 O O . THR A 1 92 ? -0.533 -1.295 11.291 1.00 94.38 92 THR A O 1
ATOM 652 N N . GLU A 1 93 ? 0.206 0.396 10.017 1.00 94.56 93 GLU A N 1
ATOM 653 C CA . GLU A 1 93 ? -0.063 1.433 11.017 1.00 94.56 93 GLU A CA 1
ATOM 654 C C . GLU A 1 93 ? -1.554 1.557 11.343 1.00 94.56 93 GLU A C 1
ATOM 656 O O . GLU A 1 93 ? -1.931 1.626 12.514 1.00 94.56 93 GLU A O 1
ATOM 661 N N . VAL A 1 94 ? -2.428 1.515 10.334 1.00 93.38 94 VAL A N 1
ATOM 662 C CA . VAL A 1 94 ? -3.885 1.525 10.556 1.00 93.38 94 VAL A CA 1
ATOM 663 C C . VAL A 1 94 ? -4.321 0.303 11.368 1.00 93.38 94 VAL A C 1
ATOM 665 O O . VAL A 1 94 ? -5.077 0.447 12.331 1.00 93.38 94 VAL A O 1
ATOM 668 N N . ARG A 1 95 ? -3.804 -0.890 11.041 1.00 91.62 95 ARG A N 1
ATOM 669 C CA . ARG A 1 95 ? -4.048 -2.115 11.818 1.00 91.62 95 ARG A CA 1
ATOM 670 C C . ARG A 1 95 ? -3.615 -1.940 13.274 1.00 91.62 95 ARG A C 1
ATOM 672 O O . ARG A 1 95 ? -4.383 -2.273 14.173 1.00 91.62 95 ARG A O 1
ATOM 679 N N . ASN A 1 96 ? -2.412 -1.425 13.512 1.00 94.38 96 ASN A N 1
ATOM 680 C CA . ASN A 1 96 ? -1.892 -1.219 14.862 1.00 94.38 96 ASN A CA 1
ATOM 681 C C . ASN A 1 96 ? -2.762 -0.227 15.644 1.00 94.38 96 ASN A C 1
ATOM 683 O O . ASN A 1 96 ? -3.141 -0.506 16.781 1.00 94.38 96 ASN A O 1
ATOM 687 N N . LYS A 1 97 ? -3.159 0.889 15.020 1.00 93.06 97 LYS A N 1
ATOM 688 C CA . LYS A 1 97 ? -4.066 1.870 15.635 1.00 93.06 97 LYS A CA 1
ATOM 689 C C . LYS A 1 97 ? -5.428 1.276 15.988 1.00 93.06 97 LYS A C 1
ATOM 691 O O . LYS A 1 97 ? -5.938 1.568 17.062 1.00 93.06 97 LYS A O 1
ATOM 696 N N . LEU A 1 98 ? -5.992 0.420 15.136 1.00 89.06 98 LEU A N 1
ATOM 697 C CA . LEU A 1 98 ? -7.248 -0.282 15.424 1.00 89.06 98 LEU A CA 1
ATOM 698 C C . LEU A 1 98 ? -7.125 -1.233 16.617 1.00 89.06 98 LEU A C 1
ATOM 700 O O . LEU A 1 98 ? -8.004 -1.255 17.476 1.00 89.06 98 LEU A O 1
ATOM 704 N N . LEU A 1 99 ? -6.031 -1.993 16.695 1.00 90.88 99 LEU A N 1
ATOM 705 C CA . LEU A 1 99 ? -5.770 -2.880 17.832 1.00 90.88 99 LEU A CA 1
ATOM 706 C C . LEU A 1 99 ? -5.590 -2.096 19.137 1.00 90.88 99 LEU A C 1
ATOM 708 O O . LEU A 1 99 ? -6.061 -2.541 20.183 1.00 90.88 99 LEU A O 1
ATOM 712 N N . ASN A 1 100 ? -4.940 -0.934 19.072 1.00 92.81 100 ASN A N 1
ATOM 713 C CA . ASN A 1 100 ? -4.786 -0.045 20.219 1.00 92.81 100 ASN A CA 1
ATOM 714 C C . ASN A 1 100 ? -6.131 0.546 20.651 1.00 92.81 100 ASN A C 1
ATOM 716 O O . ASN A 1 100 ? -6.448 0.491 21.831 1.00 92.81 100 ASN A O 1
ATOM 720 N N . ALA A 1 101 ? -6.949 1.030 19.711 1.00 89.25 101 ALA A N 1
ATOM 721 C CA . ALA A 1 101 ? -8.283 1.551 20.010 1.00 89.25 101 ALA A CA 1
ATOM 722 C C . ALA A 1 101 ? -9.180 0.483 20.657 1.00 89.25 101 ALA A C 1
ATOM 724 O O . ALA A 1 101 ? -9.895 0.768 21.614 1.00 89.25 101 ALA A O 1
ATOM 725 N N . TYR A 1 102 ? -9.099 -0.766 20.186 1.00 88.69 102 TYR A N 1
ATOM 726 C CA . TYR A 1 102 ? -9.797 -1.886 20.817 1.00 88.69 102 TYR A CA 1
ATOM 727 C C . TYR A 1 102 ? -9.320 -2.126 22.259 1.00 88.69 102 TYR A C 1
ATOM 729 O O . TYR A 1 102 ? -10.141 -2.261 23.165 1.00 88.69 102 TYR A O 1
ATOM 737 N N . GLN A 1 103 ? -8.002 -2.141 22.490 1.00 89.12 103 GLN A N 1
ATOM 738 C CA . GLN A 1 103 ? -7.439 -2.275 23.839 1.00 89.12 103 GLN A CA 1
ATOM 739 C C . GLN A 1 103 ? -7.827 -1.109 24.756 1.00 89.12 103 GLN A C 1
ATOM 741 O O . GLN A 1 103 ? -8.111 -1.330 25.928 1.00 89.12 103 GLN A O 1
ATOM 746 N N . GLU A 1 104 ? -7.855 0.119 24.243 1.00 89.44 104 GLU A N 1
ATOM 747 C CA . GLU A 1 104 ? -8.221 1.314 25.005 1.00 89.44 104 GLU A CA 1
ATOM 748 C C . GLU A 1 104 ? -9.685 1.273 25.456 1.00 89.44 104 GLU A C 1
ATOM 750 O O . GLU A 1 104 ? -9.966 1.503 26.630 1.00 89.44 104 GLU A O 1
ATOM 755 N N . VAL A 1 105 ? -10.604 0.870 24.570 1.00 85.19 105 VAL A N 1
ATOM 756 C CA . VAL A 1 105 ? -12.015 0.652 24.932 1.00 85.19 105 VAL A CA 1
ATOM 757 C C . VAL A 1 105 ? -12.162 -0.458 25.974 1.00 85.19 105 VAL A C 1
ATOM 759 O O . VAL A 1 105 ? -12.967 -0.332 26.890 1.00 85.19 105 VAL A O 1
ATOM 762 N N . MET A 1 106 ? -11.372 -1.529 25.871 1.00 85.00 106 MET A N 1
ATOM 763 C CA . MET A 1 106 ? -11.415 -2.645 26.822 1.00 85.00 106 MET A CA 1
ATOM 764 C C . MET A 1 106 ? -10.851 -2.281 28.204 1.00 85.00 106 MET A C 1
ATOM 766 O O . MET A 1 106 ? -11.284 -2.841 29.208 1.00 85.00 106 MET A O 1
ATOM 770 N N . ASN A 1 107 ? -9.901 -1.347 28.255 1.00 84.56 107 ASN A N 1
ATOM 771 C CA . ASN A 1 107 ? -9.277 -0.865 29.487 1.00 84.56 107 ASN A CA 1
ATOM 772 C C . ASN A 1 107 ? -9.977 0.367 30.083 1.00 84.56 107 ASN A C 1
ATOM 774 O O . ASN A 1 107 ? -9.534 0.853 31.127 1.00 84.56 107 ASN A O 1
ATOM 778 N N . MET A 1 108 ? -11.041 0.888 29.457 1.00 86.69 108 MET A N 1
ATOM 779 C CA . MET A 1 108 ? -11.841 1.950 30.065 1.00 86.69 108 MET A CA 1
ATOM 780 C C . MET A 1 108 ? -12.499 1.422 31.350 1.00 86.69 108 MET A C 1
ATOM 782 O O . MET A 1 108 ? -13.229 0.429 31.292 1.00 86.69 108 MET A O 1
ATOM 786 N N . PRO A 1 109 ? -12.268 2.058 32.514 1.00 69.75 109 PRO A N 1
ATOM 787 C CA . PRO A 1 109 ? -13.021 1.730 33.713 1.00 69.75 109 PRO A CA 1
ATOM 788 C C . PRO A 1 109 ? -14.488 2.119 33.495 1.00 69.75 109 PRO A C 1
ATOM 790 O O . PRO A 1 109 ? -14.777 3.250 33.099 1.00 69.75 109 PRO A O 1
ATOM 793 N N . VAL A 1 110 ? -15.392 1.163 33.724 1.00 63.94 110 VAL A N 1
ATOM 794 C CA . VAL A 1 110 ? -16.839 1.415 33.833 1.00 63.94 110 VAL A CA 1
ATOM 795 C C . VAL A 1 110 ? -17.177 2.187 35.101 1.00 63.94 110 VAL A C 1
ATOM 797 O O . VAL A 1 110 ? -16.487 1.973 36.126 1.00 63.94 110 VAL A O 1
#

Secondary structure (DSSP, 8-state):
--HHHHHHHHHHHHHHHHHHTT-SSSTTTHHHHHHHHHHHHHHHHHHHHHHHHHHHHHHHHHHHHHTT-TT--HHHHHHHHHHHHHHHHHHHHHHHHHHHHHHHHHTS--

Mean predicted aligned error: 14.18 Å

pLDDT: mean 82.1, std 16.04, range [46.03, 97.44]